Protein AF-A0A830PW25-F1 (afdb_monomer_lite)

Structure (mmCIF, N/CA/C/O backbone):
data_AF-A0A830PW25-F1
#
_entry.id   AF-A0A830PW25-F1
#
loop_
_atom_site.group_PDB
_atom_site.id
_atom_site.type_symbol
_atom_site.label_atom_id
_atom_site.label_alt_id
_atom_site.label_comp_id
_atom_site.label_asym_id
_atom_site.label_entity_id
_atom_site.label_seq_id
_atom_site.pdbx_PDB_ins_code
_atom_site.Cartn_x
_atom_site.Cartn_y
_atom_site.Cartn_z
_atom_site.occupancy
_atom_site.B_iso_or_equiv
_atom_site.auth_seq_id
_atom_site.auth_comp_id
_atom_site.auth_asym_id
_atom_site.auth_atom_id
_atom_site.pdbx_PDB_model_num
ATOM 1 N N . MET A 1 1 ? 11.756 0.885 -12.383 1.00 56.97 1 MET A N 1
ATOM 2 C CA . MET A 1 1 ? 11.853 1.634 -13.667 1.00 56.97 1 MET A CA 1
ATOM 3 C C . MET A 1 1 ? 13.295 1.626 -14.177 1.00 56.97 1 MET A C 1
ATOM 5 O O . MET A 1 1 ? 14.178 1.314 -13.386 1.00 56.97 1 MET A O 1
ATOM 9 N N . GLY A 1 2 ? 13.554 1.877 -15.470 1.00 71.06 2 GLY A N 1
ATOM 10 C CA . GLY A 1 2 ? 14.890 1.666 -16.051 1.00 71.06 2 GLY A CA 1
ATOM 11 C C . GLY A 1 2 ? 15.104 2.227 -17.461 1.00 71.06 2 GLY A C 1
ATOM 12 O O . GLY A 1 2 ? 14.213 2.815 -18.068 1.00 71.06 2 GLY A O 1
ATOM 13 N N . GLN A 1 3 ? 16.320 2.047 -17.975 1.00 81.31 3 GLN A N 1
ATOM 14 C CA . GLN A 1 3 ? 16.736 2.506 -19.300 1.00 81.31 3 GLN A CA 1
ATOM 15 C C . GLN A 1 3 ? 16.553 1.389 -20.333 1.00 81.31 3 GLN A C 1
ATOM 17 O O . GLN A 1 3 ? 17.079 0.287 -20.167 1.00 81.31 3 GLN A O 1
ATOM 22 N N . ILE A 1 4 ? 15.842 1.681 -21.422 1.00 86.50 4 ILE A N 1
ATOM 23 C CA . ILE A 1 4 ? 15.676 0.764 -22.551 1.00 86.50 4 ILE A CA 1
ATOM 24 C C . ILE A 1 4 ? 16.646 1.190 -23.647 1.00 86.50 4 ILE A C 1
ATOM 26 O O . ILE A 1 4 ? 16.599 2.317 -24.136 1.00 86.50 4 ILE A O 1
ATOM 30 N N . ASN A 1 5 ? 17.515 0.267 -24.051 1.00 88.50 5 ASN A N 1
ATOM 31 C CA . ASN A 1 5 ? 18.460 0.484 -25.138 1.00 88.50 5 ASN A CA 1
ATOM 32 C C . ASN A 1 5 ? 18.064 -0.388 -26.328 1.00 88.50 5 ASN A C 1
ATOM 34 O O . ASN A 1 5 ? 18.220 -1.609 -26.293 1.00 88.50 5 ASN A O 1
ATOM 38 N N . LEU A 1 6 ? 17.569 0.241 -27.391 1.00 92.56 6 LEU A N 1
ATOM 39 C CA . LEU A 1 6 ? 17.223 -0.441 -28.634 1.00 92.56 6 LEU A CA 1
ATOM 40 C C . LEU A 1 6 ? 18.376 -0.303 -29.618 1.00 92.56 6 LEU A C 1
ATOM 42 O O . LEU A 1 6 ? 18.786 0.806 -29.954 1.00 92.56 6 LEU A O 1
ATOM 46 N N . ARG A 1 7 ? 18.890 -1.430 -30.108 1.00 94.25 7 ARG A N 1
ATOM 47 C CA . ARG A 1 7 ? 19.878 -1.450 -31.189 1.00 94.25 7 ARG A CA 1
ATOM 48 C C . ARG A 1 7 ? 19.189 -1.745 -32.508 1.00 94.25 7 ARG A C 1
ATOM 50 O O . ARG A 1 7 ? 18.456 -2.724 -32.606 1.00 94.25 7 ARG A O 1
ATOM 57 N N . TYR A 1 8 ? 19.469 -0.940 -33.525 1.00 92.25 8 TYR A N 1
ATOM 58 C CA . TYR A 1 8 ? 18.993 -1.193 -34.879 1.00 92.25 8 TYR A CA 1
ATOM 59 C C . TYR A 1 8 ? 20.147 -1.147 -35.873 1.00 92.25 8 TYR A C 1
ATOM 61 O O . TYR A 1 8 ? 21.092 -0.368 -35.731 1.00 92.25 8 TYR A O 1
ATOM 69 N N . CYS A 1 9 ? 20.077 -2.023 -36.874 1.00 93.62 9 CYS A N 1
ATOM 70 C CA . CYS A 1 9 ? 21.007 -2.030 -37.990 1.00 93.62 9 CYS A CA 1
ATOM 71 C C . CYS A 1 9 ? 20.321 -1.475 -39.238 1.00 93.62 9 CYS A C 1
ATOM 73 O O . CYS A 1 9 ? 19.259 -1.953 -39.635 1.00 93.62 9 CYS A O 1
ATOM 75 N N . VAL A 1 10 ? 20.950 -0.504 -39.885 1.00 94.06 10 VAL A N 1
ATOM 76 C CA . VAL A 1 10 ? 20.564 -0.023 -41.210 1.00 94.06 10 VAL A CA 1
ATOM 77 C C . VAL A 1 10 ? 21.476 -0.705 -42.218 1.00 94.06 10 VAL A C 1
ATOM 79 O O . VAL A 1 10 ? 22.699 -0.679 -42.067 1.00 94.06 10 VAL A O 1
ATOM 82 N N . ARG A 1 11 ? 20.896 -1.361 -43.224 1.00 95.06 11 ARG A N 1
ATOM 83 C CA . ARG A 1 11 ? 21.651 -2.070 -44.262 1.00 95.06 11 ARG A CA 1
ATOM 84 C C . ARG A 1 11 ? 21.368 -1.467 -45.626 1.00 95.06 11 ARG A C 1
ATOM 86 O O . ARG A 1 11 ? 20.236 -1.108 -45.930 1.00 95.06 11 ARG A O 1
ATOM 93 N N . TRP A 1 12 ? 22.404 -1.427 -46.447 1.00 90.88 12 TRP A N 1
ATOM 94 C CA . TRP A 1 12 ? 22.325 -1.164 -47.877 1.00 90.88 12 TRP A CA 1
ATOM 95 C C . TRP A 1 12 ? 23.186 -2.199 -48.616 1.00 90.88 12 TRP A C 1
ATOM 97 O O . TRP A 1 12 ? 23.957 -2.924 -47.988 1.00 90.88 12 TRP A O 1
ATOM 107 N N . SER A 1 13 ? 23.092 -2.270 -49.947 1.00 91.50 13 SER A N 1
ATOM 108 C CA . SER A 1 13 ? 23.805 -3.261 -50.771 1.00 91.50 13 SER A CA 1
ATOM 109 C C . SER A 1 13 ? 25.335 -3.247 -50.621 1.00 91.50 13 SER A C 1
ATOM 111 O O . SER A 1 13 ? 25.987 -4.193 -51.046 1.00 91.50 13 SER A O 1
ATOM 113 N N . GLY A 1 14 ? 25.910 -2.191 -50.034 1.00 91.44 14 GLY A N 1
ATOM 114 C CA . GLY A 1 14 ? 27.353 -2.024 -49.840 1.00 91.44 14 GLY A CA 1
ATOM 115 C C . GLY A 1 14 ? 27.826 -2.003 -48.384 1.00 91.44 14 GLY A C 1
ATOM 116 O O . GLY A 1 14 ? 29.014 -1.797 -48.157 1.00 91.44 14 GLY A O 1
ATOM 117 N N . GLY A 1 15 ? 26.946 -2.177 -47.390 1.00 91.38 15 GLY A N 1
ATOM 118 C CA . GLY A 1 15 ? 27.376 -2.135 -45.990 1.00 91.38 15 GLY A CA 1
ATOM 119 C C . GLY A 1 15 ? 26.260 -2.064 -44.954 1.00 91.38 15 GLY A C 1
ATOM 120 O O . GLY A 1 15 ? 25.068 -2.038 -45.267 1.00 91.38 15 GLY A O 1
ATOM 121 N N . THR A 1 16 ? 26.671 -2.026 -43.686 1.00 95.44 16 THR A N 1
ATOM 122 C CA . THR A 1 16 ? 25.775 -1.960 -42.528 1.00 95.44 16 THR A CA 1
ATOM 123 C C . THR A 1 16 ? 26.232 -0.889 -41.546 1.00 95.44 16 THR A C 1
ATOM 125 O O . THR A 1 16 ? 27.412 -0.838 -41.210 1.00 95.44 16 THR A O 1
ATOM 128 N N . ALA A 1 17 ? 25.297 -0.099 -41.028 1.00 94.75 17 ALA A N 1
ATOM 129 C CA . ALA A 1 17 ? 25.503 0.791 -39.891 1.00 94.75 17 ALA A CA 1
ATOM 130 C C . ALA A 1 17 ? 24.655 0.307 -38.712 1.00 94.75 17 ALA A C 1
ATOM 132 O O . ALA A 1 17 ? 23.537 -0.167 -38.905 1.00 94.75 17 ALA A O 1
ATOM 133 N N . VAL A 1 18 ? 25.172 0.417 -37.490 1.00 96.00 18 VAL A N 1
ATOM 134 C CA . VAL A 1 18 ? 24.428 0.077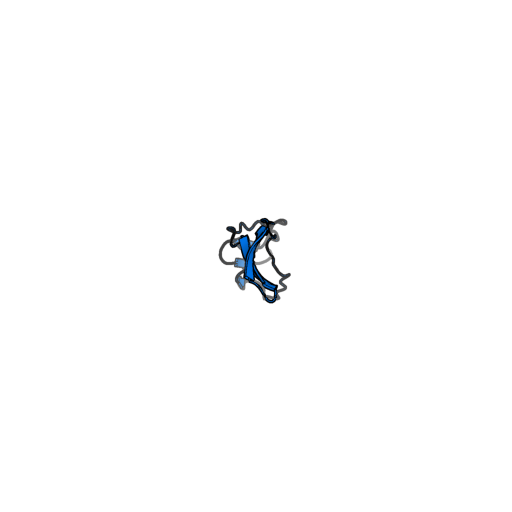 -36.270 1.00 96.00 18 VAL A CA 1
ATOM 135 C C . VAL A 1 18 ? 24.330 1.320 -35.403 1.00 96.00 18 VAL A C 1
ATOM 137 O O . VAL A 1 18 ? 25.331 1.990 -35.156 1.00 96.00 18 VAL A O 1
ATOM 140 N N . SER A 1 19 ? 23.128 1.615 -34.923 1.00 95.56 19 SER A N 1
ATOM 141 C CA . SER A 1 19 ? 22.863 2.728 -34.014 1.00 95.56 19 SER A CA 1
ATOM 142 C C . SER A 1 19 ? 22.053 2.253 -32.812 1.00 95.56 19 SER A C 1
ATOM 144 O O . SER A 1 19 ? 21.380 1.222 -32.857 1.00 95.56 19 SER A O 1
ATOM 146 N N . THR A 1 20 ? 22.161 2.994 -31.709 1.00 96.06 20 THR A N 1
ATOM 147 C CA . THR A 1 20 ? 21.413 2.726 -30.474 1.00 96.06 20 THR A CA 1
ATOM 148 C C . THR A 1 20 ? 20.474 3.893 -30.200 1.00 96.06 20 THR A C 1
ATOM 150 O O . THR A 1 20 ? 20.897 5.044 -30.272 1.00 96.06 20 THR A O 1
ATOM 153 N N . VAL A 1 21 ? 19.216 3.596 -29.883 1.00 94.56 21 VAL A N 1
ATOM 154 C CA . VAL A 1 21 ? 18.266 4.544 -29.296 1.00 94.56 21 VAL A CA 1
ATOM 155 C C . VAL A 1 21 ? 18.208 4.269 -27.802 1.00 94.56 21 VAL A C 1
ATOM 157 O O . VAL A 1 21 ? 17.927 3.141 -27.392 1.00 94.56 21 VAL A O 1
ATOM 160 N N . THR A 1 22 ? 18.464 5.302 -27.008 1.00 92.38 22 THR A N 1
ATOM 161 C CA . THR A 1 22 ? 18.328 5.253 -25.554 1.00 92.38 22 THR A CA 1
ATOM 162 C C . THR A 1 22 ? 17.003 5.880 -25.155 1.00 92.38 22 THR A C 1
ATOM 164 O O . THR A 1 22 ? 16.744 7.038 -25.481 1.00 92.38 22 THR A O 1
ATOM 167 N N . ILE A 1 23 ? 16.179 5.126 -24.435 1.00 89.69 23 ILE A N 1
ATOM 168 C CA . ILE A 1 23 ? 14.919 5.595 -23.860 1.00 89.69 23 ILE A CA 1
ATOM 169 C C . ILE A 1 23 ? 15.055 5.539 -22.341 1.00 89.69 23 ILE A C 1
ATOM 171 O O . ILE A 1 23 ? 15.292 4.475 -21.768 1.00 89.69 23 ILE A O 1
ATOM 175 N N . ASN A 1 24 ? 14.886 6.690 -21.695 1.00 83.31 24 ASN A N 1
ATOM 176 C CA . ASN A 1 24 ? 14.896 6.802 -20.241 1.00 83.31 24 ASN A CA 1
ATOM 177 C C . ASN A 1 24 ? 13.453 6.772 -19.732 1.00 83.31 24 ASN A C 1
ATOM 179 O O . ASN A 1 24 ? 12.672 7.660 -20.068 1.00 83.31 24 ASN A O 1
ATOM 183 N N . VAL A 1 25 ? 13.103 5.767 -18.926 1.00 81.56 25 VAL A N 1
ATOM 184 C CA . VAL A 1 25 ? 11.811 5.718 -18.229 1.00 81.56 25 VAL A CA 1
ATOM 185 C C . VAL A 1 25 ? 12.012 6.260 -16.820 1.00 81.56 25 VAL A C 1
ATOM 187 O O . VAL A 1 25 ? 12.786 5.695 -16.046 1.00 81.56 25 VAL A O 1
ATOM 190 N N . ILE A 1 26 ? 11.341 7.368 -16.503 1.00 81.25 26 ILE A N 1
ATOM 191 C CA . ILE A 1 26 ? 11.504 8.067 -15.227 1.00 81.25 26 ILE A CA 1
ATOM 192 C C . ILE A 1 26 ? 10.506 7.527 -14.193 1.00 81.25 26 ILE A C 1
ATOM 194 O O . ILE A 1 26 ? 9.305 7.607 -14.446 1.00 81.25 26 ILE A O 1
ATOM 198 N N . PRO A 1 27 ? 11.000 7.064 -13.027 1.00 76.88 27 PRO A N 1
ATOM 199 C CA . PRO A 1 27 ? 10.441 7.293 -11.710 1.00 76.88 27 PRO A CA 1
ATOM 200 C C . PRO A 1 27 ? 9.133 8.073 -11.503 1.00 76.88 27 PRO A C 1
ATOM 202 O O . PRO A 1 27 ? 9.268 9.286 -11.376 1.00 76.88 27 PRO A O 1
ATOM 205 N N . VAL A 1 28 ? 7.934 7.507 -11.381 1.00 87.25 28 VAL A N 1
ATOM 206 C CA . VAL A 1 28 ? 6.834 8.190 -10.667 1.00 87.25 28 VAL A CA 1
ATOM 207 C C . VAL A 1 28 ? 6.430 7.353 -9.463 1.00 87.25 28 VAL A C 1
ATOM 209 O O . VAL A 1 28 ? 6.242 6.156 -9.616 1.00 87.25 28 VAL A O 1
ATOM 212 N N . ASN A 1 29 ? 6.339 7.993 -8.297 1.00 84.81 29 ASN A N 1
ATOM 213 C CA . ASN A 1 29 ? 5.871 7.353 -7.073 1.00 84.81 29 ASN A CA 1
ATOM 214 C C . ASN A 1 29 ? 4.373 7.065 -7.185 1.00 84.81 29 ASN A C 1
ATOM 216 O O . ASN A 1 29 ? 3.584 7.993 -7.393 1.00 84.81 29 ASN A O 1
ATOM 220 N N . ASP A 1 30 ? 3.990 5.816 -6.994 1.00 88.75 30 ASP A N 1
ATOM 221 C CA . ASP A 1 30 ? 2.612 5.367 -6.948 1.00 88.75 30 ASP A CA 1
ATOM 222 C C . ASP A 1 30 ? 2.098 5.434 -5.498 1.00 88.75 30 ASP A C 1
ATOM 224 O O . ASP A 1 30 ? 2.817 5.085 -4.566 1.00 88.75 30 ASP A O 1
ATOM 228 N N . PRO A 1 31 ? 0.878 5.944 -5.247 1.00 90.69 31 PRO A N 1
ATOM 229 C CA . PRO A 1 31 ? 0.327 5.991 -3.899 1.00 90.69 31 PRO A CA 1
ATOM 230 C C . PRO A 1 31 ? -0.095 4.594 -3.413 1.00 90.69 31 PRO A C 1
ATOM 232 O O . PRO A 1 31 ? -0.443 3.730 -4.228 1.00 90.69 31 PRO A O 1
ATOM 235 N N . PRO A 1 32 ? -0.192 4.391 -2.089 1.00 93.88 32 PRO A N 1
ATOM 236 C CA . PRO A 1 32 ? -0.676 3.139 -1.538 1.00 93.88 32 PRO A CA 1
ATOM 237 C C . PRO A 1 32 ? -2.159 2.915 -1.842 1.00 93.88 32 PRO A C 1
ATOM 239 O O . PRO A 1 32 ? -2.964 3.845 -1.928 1.00 93.88 32 PRO A O 1
ATOM 242 N N . ILE A 1 33 ? -2.526 1.644 -1.962 1.00 93.88 33 ILE A N 1
ATOM 243 C CA . ILE A 1 33 ? -3.860 1.165 -2.317 1.00 93.88 33 ILE A CA 1
ATOM 244 C C . ILE A 1 33 ? -4.441 0.399 -1.126 1.00 93.88 33 ILE A C 1
ATOM 246 O O . ILE A 1 33 ? -3.764 -0.432 -0.523 1.00 93.88 33 ILE A O 1
ATOM 250 N N . THR A 1 34 ? -5.707 0.657 -0.799 1.00 94.06 34 THR A N 1
ATOM 251 C CA . THR A 1 34 ? -6.480 -0.035 0.248 1.00 94.06 34 THR A CA 1
ATOM 252 C C . THR A 1 34 ? -7.955 -0.127 -0.162 1.00 94.06 34 THR A C 1
ATOM 254 O O . THR A 1 34 ? -8.356 0.475 -1.161 1.00 94.06 34 THR A O 1
ATOM 257 N N . ALA A 1 35 ? -8.762 -0.879 0.585 1.00 91.44 35 ALA A N 1
ATOM 258 C CA . ALA A 1 35 ? -10.195 -1.037 0.345 1.00 91.44 35 ALA A CA 1
ATOM 259 C C . ALA A 1 35 ? -11.019 -0.800 1.615 1.00 91.44 35 ALA A C 1
ATOM 261 O O . ALA A 1 35 ? -10.560 -1.064 2.729 1.00 91.44 35 ALA A O 1
ATOM 262 N N . ASP A 1 36 ? -12.262 -0.355 1.426 1.00 93.44 36 ASP A N 1
ATOM 263 C CA . ASP A 1 36 ? -13.230 -0.233 2.512 1.00 93.44 36 ASP A CA 1
ATOM 264 C C . ASP A 1 36 ? -13.563 -1.611 3.093 1.00 93.44 36 ASP A C 1
ATOM 266 O O . ASP A 1 36 ? -13.740 -2.596 2.371 1.00 93.44 36 ASP A O 1
ATOM 270 N N . LEU A 1 37 ? -13.685 -1.667 4.418 1.00 90.69 37 LEU A N 1
ATOM 271 C CA . LEU A 1 37 ? -14.068 -2.865 5.153 1.00 90.69 37 LEU A CA 1
ATOM 272 C C . LEU A 1 37 ? -15.340 -2.597 5.953 1.00 90.69 37 LEU A C 1
ATOM 274 O O . LEU A 1 37 ? -15.488 -1.546 6.574 1.00 90.69 37 LEU A O 1
ATOM 278 N N . ALA A 1 38 ? -16.233 -3.582 5.984 1.00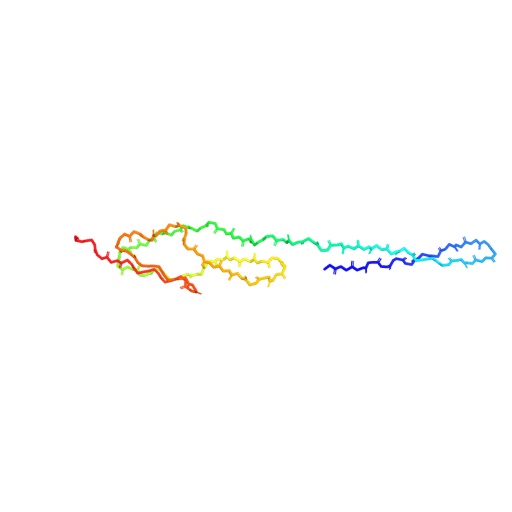 92.38 38 ALA A N 1
ATOM 279 C CA . ALA A 1 38 ? -17.433 -3.557 6.805 1.00 92.38 38 ALA A CA 1
ATOM 280 C C . ALA A 1 38 ? -17.560 -4.879 7.561 1.00 92.38 38 ALA A C 1
ATOM 282 O O . ALA A 1 38 ? -17.430 -5.955 6.978 1.00 92.38 38 ALA A O 1
ATOM 283 N N . PHE A 1 39 ? -17.834 -4.787 8.859 1.00 89.69 39 PHE A N 1
ATOM 284 C CA . PHE A 1 39 ? -17.993 -5.939 9.736 1.00 89.69 39 PHE A CA 1
ATOM 285 C C . PHE A 1 39 ? -19.268 -5.794 10.560 1.00 89.69 39 PHE A C 1
ATOM 287 O O . PHE A 1 39 ? -19.662 -4.693 10.941 1.00 89.69 39 PHE A O 1
ATOM 294 N N . THR A 1 40 ? -19.894 -6.924 10.863 1.00 91.94 40 THR A N 1
ATOM 295 C CA . THR A 1 40 ? -20.938 -7.026 11.880 1.00 91.94 40 THR A CA 1
ATOM 296 C C . THR A 1 40 ? -20.462 -8.039 12.900 1.00 91.94 40 THR A C 1
ATOM 298 O O . THR A 1 40 ? -20.135 -9.170 12.546 1.00 91.94 40 THR A O 1
ATOM 301 N N . ILE A 1 41 ? -20.391 -7.612 14.153 1.00 89.62 41 ILE A N 1
ATOM 302 C CA . ILE A 1 41 ? -19.980 -8.436 15.284 1.00 89.62 41 ILE A CA 1
ATOM 303 C C . ILE A 1 41 ? -21.047 -8.346 16.363 1.00 89.62 41 ILE A C 1
ATOM 305 O O . ILE A 1 41 ? -21.778 -7.356 16.439 1.00 89.62 41 ILE A O 1
ATOM 309 N N . ASN A 1 42 ? -21.123 -9.378 17.192 1.00 89.62 42 ASN A N 1
ATOM 310 C CA . ASN A 1 42 ? -21.888 -9.282 18.423 1.00 89.62 42 ASN A CA 1
ATOM 311 C C . ASN A 1 42 ? -21.136 -8.391 19.414 1.00 89.62 42 ASN A C 1
ATOM 313 O O . ASN A 1 42 ? -19.910 -8.253 19.348 1.00 89.62 42 ASN A O 1
ATOM 317 N N . GLU A 1 43 ? -21.878 -7.818 20.353 1.00 84.62 43 GLU A N 1
ATOM 318 C CA . GLU A 1 43 ? -21.278 -7.218 21.538 1.00 84.62 43 GLU A CA 1
ATOM 319 C C . GLU A 1 43 ? -20.378 -8.221 22.275 1.00 84.62 43 GLU A C 1
ATOM 321 O O . GLU A 1 43 ? -20.491 -9.441 22.102 1.00 84.62 43 GLU A O 1
ATOM 326 N N . ASP A 1 44 ? -19.426 -7.681 23.037 1.00 85.06 44 ASP A N 1
ATOM 327 C CA . ASP A 1 44 ? -18.457 -8.433 23.843 1.00 85.06 44 ASP A CA 1
ATOM 328 C C . ASP A 1 44 ? -17.623 -9.474 23.057 1.00 85.06 44 ASP A C 1
ATOM 330 O O . ASP A 1 44 ? -16.957 -10.334 23.634 1.00 85.06 44 ASP A O 1
ATOM 334 N N . THR A 1 45 ? -17.620 -9.383 21.721 1.00 85.12 45 THR A N 1
ATOM 335 C CA . THR A 1 45 ? -16.859 -10.259 20.826 1.00 85.12 45 THR A CA 1
ATOM 336 C C . THR A 1 45 ? -15.740 -9.479 20.142 1.00 85.12 45 THR A C 1
ATOM 338 O O . THR A 1 45 ? -16.033 -8.554 19.382 1.00 85.12 45 THR A O 1
ATOM 341 N N . PRO A 1 46 ? -14.459 -9.836 20.347 1.00 85.62 46 PRO A N 1
ATOM 342 C CA . PRO A 1 46 ? -13.384 -9.149 19.660 1.00 85.62 46 PRO A CA 1
ATOM 343 C C . PRO A 1 46 ? -13.401 -9.385 18.149 1.00 85.62 46 PRO A C 1
ATOM 345 O O . PRO A 1 46 ? -13.637 -10.502 17.687 1.00 85.62 46 PRO A O 1
ATOM 348 N N . LEU A 1 47 ? -13.068 -8.348 17.378 1.00 87.88 47 LEU A N 1
ATOM 349 C CA . LEU A 1 47 ? -12.735 -8.480 15.961 1.00 87.88 47 LEU A CA 1
ATOM 350 C C . LEU A 1 47 ? -11.219 -8.444 15.800 1.00 87.88 47 LEU A C 1
ATOM 352 O O . LEU A 1 47 ? -10.602 -7.404 16.042 1.00 87.88 47 LEU A O 1
ATOM 356 N N . THR A 1 48 ? -10.645 -9.557 15.336 1.00 86.06 48 THR A N 1
ATOM 357 C CA . THR A 1 48 ? -9.239 -9.614 14.933 1.00 86.06 48 THR A CA 1
ATOM 358 C C . THR A 1 48 ? -9.110 -9.684 13.414 1.00 86.06 48 THR A C 1
ATOM 360 O O . THR A 1 48 ? -9.559 -10.659 12.817 1.00 86.06 48 THR A O 1
ATOM 363 N N . ASN A 1 49 ? -8.504 -8.683 12.768 1.00 83.81 49 ASN A N 1
ATOM 364 C CA . ASN A 1 49 ? -8.332 -8.670 11.309 1.00 83.81 49 ASN A CA 1
ATOM 365 C C . ASN A 1 49 ? -7.064 -7.923 10.856 1.00 83.81 49 ASN A C 1
ATOM 367 O O . ASN A 1 49 ? -6.360 -7.321 11.651 1.00 83.81 49 ASN A O 1
ATOM 371 N N . GLN A 1 50 ? -6.750 -7.919 9.565 1.00 81.69 50 GLN A N 1
ATOM 372 C CA . GLN A 1 50 ? -5.734 -7.023 8.997 1.00 81.69 50 GLN A CA 1
ATOM 373 C C . GLN A 1 50 ? -6.407 -6.011 8.068 1.00 81.69 50 GLN A C 1
ATOM 375 O O . GLN A 1 50 ? -7.420 -6.329 7.445 1.00 81.69 50 GLN A O 1
ATOM 380 N N . ILE A 1 51 ? -5.868 -4.792 7.985 1.00 87.81 51 ILE A N 1
ATOM 381 C CA . ILE A 1 51 ? -6.265 -3.840 6.941 1.00 87.81 51 ILE A CA 1
ATOM 382 C C . ILE A 1 51 ? -5.463 -4.215 5.689 1.00 87.81 51 ILE A C 1
ATOM 384 O O . ILE A 1 51 ? -4.234 -4.111 5.730 1.00 87.81 51 ILE A O 1
ATOM 388 N N . PRO A 1 52 ? -6.103 -4.679 4.601 1.00 89.38 52 PRO A N 1
ATOM 389 C CA . PRO A 1 52 ? -5.391 -4.980 3.374 1.00 89.38 52 PRO A CA 1
ATOM 390 C C . PRO A 1 52 ? -4.960 -3.665 2.728 1.00 89.38 52 PRO A C 1
ATOM 392 O O . PRO A 1 52 ? -5.786 -2.925 2.202 1.00 89.38 52 PRO A O 1
ATOM 395 N N . ALA A 1 53 ? -3.663 -3.382 2.766 1.00 91.62 53 ALA A N 1
ATOM 396 C CA . ALA A 1 53 ? -3.075 -2.258 2.060 1.00 91.62 53 ALA A CA 1
ATOM 397 C C . ALA A 1 53 ? -1.772 -2.686 1.384 1.00 91.62 53 ALA A C 1
ATOM 399 O O . ALA A 1 53 ? -1.075 -3.583 1.864 1.00 91.62 53 ALA A O 1
ATOM 400 N N . PHE A 1 54 ? -1.466 -2.058 0.256 1.00 90.38 54 PHE A N 1
ATOM 401 C CA . PHE A 1 54 ? -0.301 -2.366 -0.560 1.00 90.38 54 PHE A CA 1
ATOM 402 C C . PHE A 1 54 ? 0.240 -1.091 -1.196 1.00 90.38 54 PHE A C 1
ATOM 404 O O . PHE A 1 54 ? -0.530 -0.297 -1.729 1.00 90.38 54 PHE A O 1
ATOM 411 N N . ASP A 1 55 ? 1.555 -0.925 -1.161 1.00 92.62 55 ASP A N 1
ATOM 412 C CA . ASP A 1 55 ? 2.247 0.130 -1.887 1.00 92.62 55 ASP A CA 1
ATOM 413 C C . ASP A 1 55 ? 2.917 -0.459 -3.141 1.00 92.62 55 ASP A C 1
ATOM 415 O O . ASP A 1 55 ? 3.708 -1.398 -2.997 1.00 92.62 55 ASP A O 1
ATOM 419 N N . PRO A 1 56 ? 2.606 0.027 -4.360 1.00 89.75 56 PRO A 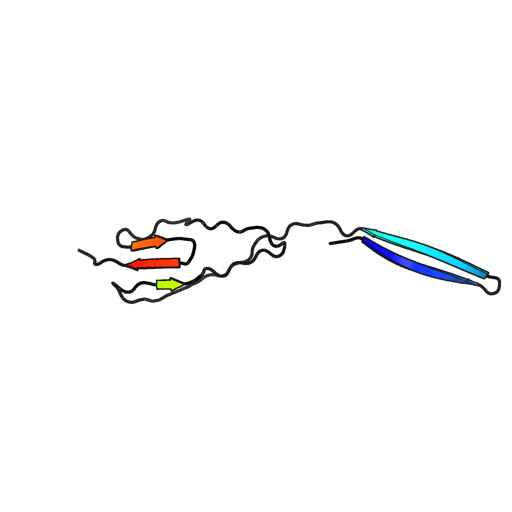N 1
ATOM 420 C CA . PRO A 1 56 ? 3.195 -0.506 -5.591 1.00 89.75 56 PRO A CA 1
ATOM 421 C C . PRO A 1 56 ? 4.715 -0.356 -5.696 1.00 89.75 56 PRO A C 1
ATOM 423 O O . PRO A 1 56 ? 5.352 -1.187 -6.351 1.00 89.75 56 PRO A O 1
ATOM 426 N N . ASP A 1 57 ? 5.294 0.648 -5.037 1.00 89.06 57 ASP A N 1
ATOM 427 C CA . ASP A 1 57 ? 6.739 0.873 -4.991 1.00 89.06 57 ASP A CA 1
ATOM 428 C C . ASP A 1 57 ? 7.417 0.118 -3.834 1.00 89.06 57 ASP A C 1
ATOM 430 O O . ASP A 1 57 ? 8.642 -0.033 -3.809 1.00 89.06 57 ASP A O 1
ATOM 434 N N . GLY A 1 58 ? 6.623 -0.450 -2.921 1.00 87.81 58 GLY A N 1
ATOM 435 C CA . GLY A 1 58 ? 7.095 -1.210 -1.767 1.00 87.81 58 GLY A CA 1
ATOM 436 C C . GLY A 1 58 ? 7.481 -0.334 -0.579 1.00 87.81 58 GLY A C 1
ATOM 437 O O . GLY A 1 58 ? 8.196 -0.806 0.312 1.00 87.81 58 GLY A O 1
ATOM 438 N N . ASP A 1 59 ? 7.018 0.916 -0.550 1.00 88.19 59 ASP A N 1
ATOM 439 C CA . ASP A 1 59 ? 7.273 1.818 0.563 1.00 88.19 59 ASP A CA 1
ATOM 440 C C . ASP A 1 59 ? 6.588 1.332 1.856 1.00 88.19 59 ASP A C 1
ATOM 442 O O . ASP A 1 59 ? 5.496 0.748 1.833 1.00 88.19 59 ASP A O 1
ATOM 446 N N . PRO A 1 60 ? 7.216 1.542 3.030 1.00 88.56 60 PRO A N 1
ATOM 447 C CA . PRO A 1 60 ? 6.646 1.119 4.300 1.00 88.56 60 PRO A CA 1
ATOM 448 C C . PRO A 1 60 ? 5.374 1.908 4.629 1.00 88.56 60 PRO A C 1
ATOM 450 O O . PRO A 1 60 ? 5.363 3.138 4.669 1.00 88.56 60 PRO A O 1
ATOM 453 N N . LEU A 1 61 ? 4.306 1.180 4.952 1.00 90.31 61 LEU A N 1
ATOM 454 C CA . LEU A 1 61 ? 3.008 1.764 5.277 1.00 90.31 61 LEU A CA 1
ATOM 455 C C . LEU A 1 61 ? 2.886 2.118 6.762 1.00 90.31 61 LEU A C 1
ATOM 457 O O . LEU A 1 61 ? 3.273 1.348 7.641 1.00 90.31 61 LEU A O 1
ATOM 461 N N . THR A 1 62 ? 2.273 3.269 7.039 1.00 90.38 62 THR A N 1
ATOM 462 C CA . THR A 1 62 ? 1.859 3.687 8.386 1.00 90.38 62 THR A CA 1
ATOM 463 C C . THR A 1 62 ? 0.342 3.820 8.431 1.00 90.38 62 THR A C 1
ATOM 465 O O . THR A 1 62 ? -0.255 4.403 7.530 1.00 90.38 62 THR A O 1
ATOM 468 N N . PHE A 1 63 ? -0.281 3.313 9.494 1.00 87.94 63 PHE A N 1
ATOM 469 C CA . PHE A 1 63 ? -1.730 3.353 9.681 1.00 87.94 63 PHE A CA 1
ATOM 470 C C . PHE A 1 63 ? -2.086 4.284 10.837 1.00 87.94 63 PHE A C 1
ATOM 472 O O . PHE A 1 63 ? -1.449 4.245 11.890 1.00 87.94 63 PHE A O 1
ATOM 479 N N . THR A 1 64 ? -3.124 5.095 10.657 1.00 90.00 64 THR A N 1
ATOM 480 C CA . THR A 1 64 ? -3.669 5.982 11.688 1.00 90.00 64 THR A CA 1
ATOM 481 C C . THR A 1 64 ? -5.192 5.937 11.663 1.00 90.00 64 THR A C 1
ATOM 483 O O . THR A 1 64 ? -5.814 5.780 10.613 1.00 90.00 64 THR A O 1
ATOM 486 N N . LEU A 1 65 ? -5.809 6.065 12.836 1.00 89.25 65 LEU A N 1
ATOM 487 C CA . LEU A 1 65 ? -7.254 6.234 12.944 1.00 89.25 65 LEU A CA 1
ATOM 488 C C . LEU A 1 65 ? -7.595 7.708 12.737 1.00 89.25 65 LEU A C 1
ATOM 490 O O . LEU A 1 65 ? -7.137 8.560 13.496 1.00 89.25 65 LEU A O 1
ATOM 494 N N . LEU A 1 66 ? -8.417 8.003 11.730 1.00 89.81 66 LEU A N 1
ATOM 495 C CA . LEU A 1 66 ? -8.942 9.357 11.514 1.00 89.81 66 LEU A CA 1
ATOM 496 C C . LEU A 1 66 ? -10.054 9.704 12.508 1.00 89.81 66 LEU A C 1
ATOM 498 O O . LEU A 1 66 ? -10.227 10.866 12.872 1.00 89.81 66 LEU A O 1
ATOM 502 N N . ASN A 1 67 ? -10.793 8.693 12.964 1.00 88.94 67 ASN A N 1
ATOM 503 C CA . ASN A 1 67 ? -11.848 8.833 13.954 1.00 88.94 67 ASN A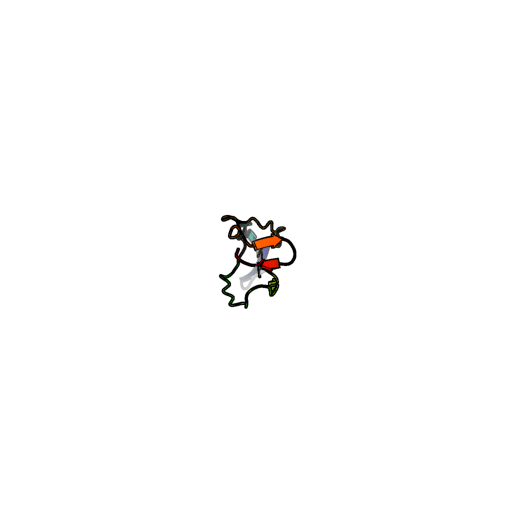 CA 1
ATOM 504 C C . ASN A 1 67 ? -11.547 7.928 15.152 1.00 88.94 67 ASN A C 1
ATOM 506 O O . ASN A 1 67 ? -11.146 6.778 14.953 1.00 88.94 67 ASN A O 1
ATOM 510 N N . PRO A 1 68 ? -11.738 8.418 16.389 1.00 83.69 68 PRO A N 1
ATOM 511 C CA . PRO A 1 68 ? -11.602 7.572 17.562 1.00 83.69 68 PRO A CA 1
ATOM 512 C C . PRO A 1 68 ? -12.666 6.463 17.538 1.00 83.69 68 PRO A C 1
ATOM 514 O O . PRO A 1 68 ? -13.753 6.670 16.985 1.00 83.69 68 PRO A O 1
ATOM 517 N N . PRO A 1 69 ? -12.387 5.300 18.152 1.00 85.12 69 PRO A N 1
ATOM 518 C CA . PRO A 1 69 ? -13.426 4.309 18.374 1.00 85.12 69 PRO A CA 1
ATOM 519 C C . PRO A 1 69 ? -14.557 4.896 19.239 1.00 85.12 69 PRO A C 1
ATOM 521 O O . PRO A 1 69 ? -14.340 5.873 19.966 1.00 85.12 69 PRO A O 1
ATOM 524 N N . PRO A 1 70 ? -15.767 4.309 19.189 1.00 84.38 70 PRO A N 1
ATOM 525 C CA . PRO A 1 70 ? -16.833 4.639 20.131 1.00 84.38 70 PRO A CA 1
ATOM 526 C C . PRO A 1 70 ? -16.337 4.545 21.579 1.00 84.38 70 PRO A C 1
ATOM 528 O O . PRO A 1 70 ? -15.447 3.748 21.867 1.00 84.38 70 PRO A O 1
ATOM 531 N N . SER A 1 71 ? -16.947 5.294 22.504 1.00 82.69 71 SER A N 1
ATOM 532 C CA . SER A 1 71 ? -16.528 5.362 23.921 1.00 82.69 71 SER A CA 1
ATOM 533 C C . SER A 1 71 ? -16.394 4.002 24.616 1.00 82.69 71 SER A C 1
ATOM 535 O O . SER A 1 71 ? -15.680 3.887 25.606 1.00 82.69 71 SER A O 1
ATOM 537 N N . ASN A 1 72 ? -17.067 2.982 24.083 1.00 80.69 72 ASN A N 1
ATOM 538 C CA . ASN A 1 72 ? -17.164 1.642 24.648 1.00 80.69 72 ASN A CA 1
ATOM 539 C C . ASN A 1 72 ? -16.365 0.612 23.829 1.00 80.69 72 ASN A C 1
ATOM 541 O O . ASN A 1 72 ? -16.692 -0.572 23.817 1.00 80.69 72 ASN A O 1
ATOM 545 N N . GLY A 1 73 ? -15.348 1.050 23.088 1.00 77.19 73 GLY A N 1
ATOM 546 C CA . GLY A 1 73 ? -14.468 0.160 22.340 1.00 77.19 73 GLY A CA 1
ATOM 547 C C . GLY A 1 73 ? -13.047 0.700 22.254 1.00 77.19 73 GLY A C 1
ATOM 548 O O . GLY A 1 73 ? -12.811 1.903 22.330 1.00 77.19 73 GLY A O 1
ATOM 549 N N . SER A 1 74 ? -12.093 -0.206 22.069 1.00 82.81 74 SER A N 1
ATOM 550 C CA . SER A 1 74 ? -10.688 0.126 21.821 1.00 82.81 74 SER A CA 1
ATOM 551 C C . SER A 1 74 ? -10.229 -0.500 20.512 1.00 82.81 74 SER A C 1
ATOM 553 O O . SER A 1 74 ? -10.679 -1.589 20.164 1.00 82.81 74 SER A O 1
ATOM 555 N N . VAL A 1 75 ? -9.340 0.184 19.792 1.00 84.00 75 VAL A N 1
ATOM 556 C CA . VAL A 1 75 ? -8.732 -0.298 18.546 1.00 84.00 75 VAL A CA 1
ATOM 557 C C . VAL A 1 75 ? -7.219 -0.260 18.699 1.00 84.00 75 VAL A C 1
ATOM 559 O O . VAL A 1 75 ? -6.654 0.790 19.011 1.00 84.00 75 VAL A O 1
ATOM 562 N N . VAL A 1 76 ? -6.561 -1.380 18.408 1.00 80.75 76 VAL A N 1
ATOM 563 C CA . VAL A 1 76 ? -5.103 -1.453 18.261 1.00 80.75 76 VAL A CA 1
ATOM 564 C C . VAL A 1 76 ? -4.751 -1.602 16.779 1.00 80.75 76 VAL A C 1
ATOM 566 O O . VAL A 1 76 ? -5.248 -2.499 16.100 1.00 80.75 76 VAL A O 1
ATOM 569 N N . LEU A 1 77 ? -3.896 -0.711 16.267 1.00 74.38 77 LEU A N 1
ATOM 570 C CA . LEU A 1 77 ? -3.372 -0.762 14.898 1.00 74.38 77 LEU A CA 1
ATOM 571 C C . LEU A 1 77 ? -2.054 -1.555 14.871 1.00 74.38 77 LEU A C 1
ATOM 573 O O . LEU A 1 77 ? -1.153 -1.283 15.659 1.00 74.38 77 LEU A O 1
ATOM 577 N N . GLY A 1 78 ? -1.935 -2.520 13.957 1.00 61.94 78 GLY A N 1
ATOM 578 C CA . GLY A 1 78 ? -0.738 -3.363 13.773 1.00 61.94 78 GLY A CA 1
ATO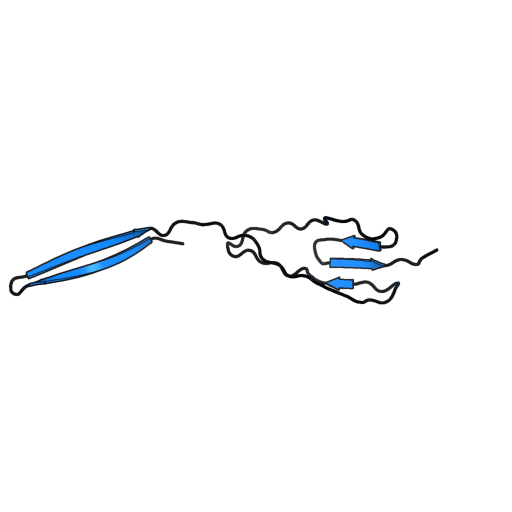M 579 C C . GLY A 1 78 ? -1.090 -4.810 13.422 1.00 61.94 78 GLY A C 1
ATOM 580 O O . GLY A 1 78 ? -0.458 -5.427 12.572 1.00 61.94 78 GLY A O 1
ATOM 581 N N . GLN A 1 79 ? -2.178 -5.295 14.012 1.00 55.31 79 GLN A N 1
ATOM 582 C CA . GLN A 1 79 ? -2.996 -6.460 13.675 1.00 55.31 79 GLN A CA 1
ATOM 583 C C . GLN A 1 79 ? -4.334 -6.052 14.295 1.00 55.31 79 GLN A C 1
ATOM 585 O O . GLN A 1 79 ? -4.364 -5.882 15.505 1.00 55.31 79 GLN A O 1
ATOM 590 N N . MET A 1 80 ? -5.361 -5.694 13.523 1.00 52.38 80 MET A N 1
ATOM 591 C CA . MET A 1 80 ? -6.581 -5.089 14.081 1.00 52.38 80 MET A CA 1
ATOM 592 C C . MET A 1 80 ? -7.097 -5.978 15.205 1.00 52.38 80 MET A C 1
ATOM 594 O O . MET A 1 80 ? -7.501 -7.086 14.905 1.00 52.38 80 MET A O 1
ATOM 598 N N . GLU A 1 81 ? -7.060 -5.526 16.453 1.00 48.06 81 GLU A N 1
ATOM 599 C CA . GLU A 1 81 ? -7.726 -6.144 17.598 1.00 48.06 81 GLU A CA 1
ATOM 600 C C . GLU A 1 81 ? -8.699 -5.085 18.118 1.00 48.06 81 GLU A C 1
ATOM 602 O O . GLU A 1 81 ? -8.289 -4.014 18.575 1.00 48.06 81 GLU A O 1
ATOM 607 N N . TYR A 1 82 ? -9.995 -5.333 17.939 1.00 50.91 82 TYR A N 1
ATOM 608 C CA . TYR A 1 82 ? -11.068 -4.494 18.460 1.00 50.91 82 TYR A CA 1
ATOM 609 C C . TYR A 1 82 ? -11.773 -5.246 19.577 1.00 50.91 82 TYR A C 1
ATOM 611 O O . TYR A 1 82 ? -12.290 -6.327 19.322 1.00 50.91 82 TYR A O 1
ATOM 619 N N . LEU A 1 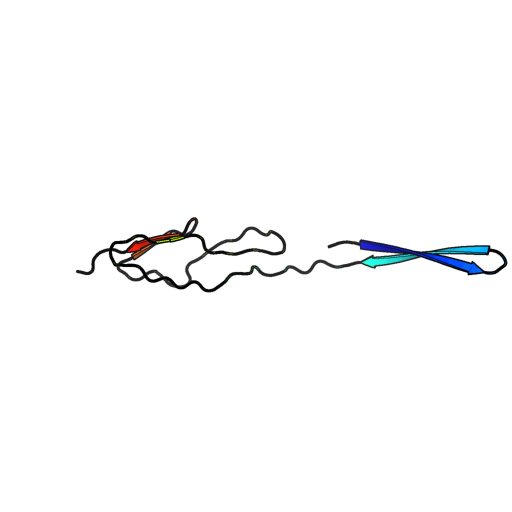83 ? -11.811 -4.682 20.785 1.00 50.09 83 LEU A N 1
ATOM 620 C CA . LEU A 1 83 ? -12.524 -5.241 21.938 1.00 50.09 83 LEU A CA 1
ATOM 621 C C . LEU A 1 83 ? -13.742 -4.356 22.251 1.00 50.09 83 LEU A C 1
ATOM 623 O O . LEU A 1 83 ? -13.547 -3.224 22.709 1.00 50.09 83 LEU A O 1
ATOM 627 N N . PRO A 1 84 ? -14.981 -4.818 22.002 1.00 47.16 84 PRO A N 1
ATOM 628 C CA . PRO A 1 84 ? -16.179 -4.141 22.492 1.00 47.16 84 PRO A CA 1
ATOM 629 C C . PRO A 1 84 ? -16.345 -4.380 24.002 1.00 47.16 84 PRO A C 1
ATOM 631 O O . PRO A 1 84 ? -16.097 -5.488 24.477 1.00 47.16 84 PRO A O 1
ATOM 634 N N . ILE A 1 85 ? -16.762 -3.353 24.749 1.00 49.31 85 ILE A N 1
ATOM 635 C CA . ILE A 1 85 ? -17.173 -3.482 26.156 1.00 49.31 85 ILE A CA 1
ATOM 636 C C . ILE A 1 85 ? -18.647 -3.099 26.354 1.00 49.31 85 ILE A C 1
ATOM 638 O O . ILE A 1 85 ? -19.180 -2.224 25.667 1.00 49.31 85 ILE A O 1
ATOM 642 N N . HIS A 1 86 ? -19.267 -3.758 27.335 1.00 32.78 86 HIS A N 1
ATOM 643 C CA . HIS A 1 86 ? -20.656 -3.625 27.776 1.00 32.78 86 HIS A CA 1
ATOM 644 C C . HIS A 1 86 ? -21.122 -2.164 27.946 1.00 32.78 86 HIS A C 1
ATOM 646 O O . HIS A 1 86 ? -20.448 -1.357 28.590 1.00 32.78 86 HIS A O 1
ATOM 652 N N . GLN A 1 87 ? -22.307 -1.832 27.418 1.00 37.75 87 GLN A N 1
ATOM 653 C CA . GLN A 1 87 ? -22.997 -0.580 27.745 1.00 37.75 87 GLN A CA 1
ATOM 654 C C . GLN A 1 87 ? -23.587 -0.663 29.157 1.00 37.75 87 GLN A C 1
ATOM 656 O O . GLN A 1 87 ? -24.447 -1.503 29.419 1.00 37.75 87 GLN A O 1
ATOM 661 N N . ILE A 1 88 ? -23.163 0.247 30.037 1.00 45.59 88 ILE A N 1
ATOM 662 C CA . ILE A 1 88 ? -23.933 0.682 31.211 1.00 45.59 88 ILE A CA 1
ATOM 663 C C . ILE A 1 88 ? -23.910 2.207 31.242 1.00 45.59 88 ILE A C 1
ATOM 665 O O . ILE A 1 88 ? -22.804 2.771 31.077 1.00 45.59 88 ILE A O 1
#

Secondary structure (DSSP, 8-state):
--EEEEEEEEEETTEEEEEEEEEEPP--PPPPEE--------TT--EEE---EE-TT-PPP----SSPPPTTEEEETTTEEEEE----

InterPro domains:
  IPR040853 RapA2, cadherin-like domain [PF17803] (20-78)

Sequence (88 aa):
MGQINLRYCVRWSGGTAVSTVTINVIPVNDPPITADLAFTINEDTPLTNQIPAFDPDGDPLTFTLLNPPPSNGSVVLGQMEYLPIHQI

Foldseek 3Di:
DAKDKDKDWDDDPVDIDIDIDIDGDDDDFDDKDFDDDDDDDDAQDKDWAAGDIDGPVRDDDDDDDPDADPPQWHFDPPTTIIGGHDDD

Radius of gyration: 27.15 Å; chains: 1; bounding box: 51×20×82 Å

pLDDT: mean 82.95, std 14.59, range [32.78, 96.06]

Organism: NCBI:txid1452722